Protein AF-A0A926I099-F1 (afdb_monomer_lite)

Sequence (68 aa):
MKTDLKIIPGVGKSIEQDLIAIGYPSVASLRGADPEDMYNRECIRKGCAVDRCVLYVFRCAVYFAETE

Foldseek 3Di:
DDEPLVVQPPDDPVLCVLCVVLPHNYLLSLAPDDLVVSQVSSCVVVVHRDDCVSSVSSVSSNVVSNVD

Secondary structure (DSSP, 8-state):
---SGGGSTT--HHHHHHHHHTT--SHHHHTT--HHHHHHHHHHHHTS---THHHHHHHHHHHHHHH-

Organism: NCBI:txid2763658

pLDDT: mean 94.82, std 7.5, range [51.72, 98.31]

Structure (mmCIF, N/CA/C/O backbone):
data_AF-A0A926I099-F1
#
_entry.id   AF-A0A926I099-F1
#
loop_
_atom_site.group_PDB
_atom_site.id
_atom_site.type_symbol
_atom_site.label_atom_id
_atom_site.label_alt_id
_atom_site.label_comp_id
_atom_site.label_asym_id
_atom_site.label_entity_id
_atom_site.label_seq_id
_atom_site.pdbx_PDB_ins_code
_atom_site.Cartn_x
_atom_site.Cartn_y
_atom_site.Cartn_z
_atom_site.occupancy
_atom_site.B_iso_or_equiv
_atom_site.auth_seq_id
_atom_site.auth_comp_id
_atom_site.auth_asym_id
_atom_site.auth_atom_id
_atom_site.pdbx_PDB_model_num
ATOM 1 N N . MET A 1 1 ? -7.943 18.234 -4.910 1.00 51.72 1 MET A N 1
ATOM 2 C CA . MET A 1 1 ? -8.891 17.222 -4.399 1.00 51.72 1 MET A CA 1
ATOM 3 C C . MET A 1 1 ? -8.423 16.840 -3.003 1.00 51.72 1 MET A C 1
ATOM 5 O O . MET A 1 1 ? -7.232 16.606 -2.841 1.00 51.72 1 MET A O 1
ATOM 9 N N . LYS A 1 2 ? -9.284 16.918 -1.987 1.00 61.59 2 LYS A N 1
ATOM 10 C CA . LYS A 1 2 ? -8.909 16.579 -0.608 1.00 61.59 2 LYS A CA 1
ATOM 11 C C . LYS A 1 2 ? -9.091 15.065 -0.474 1.00 61.59 2 LYS A C 1
ATOM 13 O O . LYS A 1 2 ? -10.213 14.610 -0.658 1.00 61.59 2 LYS A O 1
ATOM 18 N N . THR A 1 3 ? -8.014 14.310 -0.272 1.00 79.69 3 THR A N 1
ATOM 19 C CA . THR A 1 3 ? -8.132 12.873 0.025 1.00 79.69 3 THR A CA 1
ATOM 20 C C . THR A 1 3 ? -8.244 12.677 1.531 1.00 79.69 3 THR A C 1
ATOM 22 O O . THR A 1 3 ? -7.779 13.515 2.310 1.00 79.69 3 THR A O 1
ATOM 25 N N . ASP A 1 4 ? -8.878 11.587 1.932 1.00 92.69 4 ASP A N 1
ATOM 26 C CA . ASP A 1 4 ? -8.974 11.107 3.309 1.00 92.69 4 ASP A CA 1
ATOM 27 C C . ASP A 1 4 ? -7.921 10.026 3.618 1.00 92.69 4 ASP A C 1
ATOM 29 O O . ASP A 1 4 ? -7.831 9.568 4.745 1.00 92.69 4 ASP A O 1
ATOM 33 N N . LEU A 1 5 ? -7.048 9.670 2.669 1.00 95.94 5 LEU A N 1
ATOM 34 C CA . LEU A 1 5 ? -6.084 8.567 2.802 1.00 95.94 5 LEU A CA 1
ATOM 35 C C . LEU A 1 5 ? -5.090 8.734 3.960 1.00 95.94 5 LEU A C 1
ATOM 37 O O . LEU A 1 5 ? -4.628 7.747 4.521 1.00 95.94 5 LEU A O 1
ATOM 41 N N . LYS A 1 6 ? -4.760 9.972 4.346 1.00 95.75 6 LYS A N 1
ATOM 42 C CA . LYS A 1 6 ? -3.834 10.242 5.461 1.00 95.75 6 LYS A CA 1
ATOM 43 C C . LYS A 1 6 ? -4.404 9.912 6.845 1.00 95.75 6 LYS A C 1
ATOM 45 O O . LYS A 1 6 ? -3.660 10.001 7.818 1.00 95.75 6 LYS A O 1
ATOM 50 N N . ILE A 1 7 ? -5.694 9.580 6.959 1.00 95.50 7 ILE A N 1
ATOM 51 C CA . ILE A 1 7 ? -6.257 9.090 8.228 1.00 95.50 7 ILE A CA 1
ATOM 52 C C . ILE A 1 7 ? -5.814 7.650 8.520 1.00 95.50 7 ILE A C 1
ATOM 54 O O . ILE A 1 7 ? -5.815 7.236 9.675 1.00 95.50 7 ILE A O 1
ATOM 58 N N . ILE A 1 8 ? -5.402 6.909 7.485 1.00 96.06 8 ILE A N 1
ATOM 59 C CA . ILE A 1 8 ? -4.942 5.528 7.599 1.00 96.06 8 ILE A CA 1
ATOM 60 C C . ILE A 1 8 ? -3.582 5.516 8.322 1.00 96.06 8 ILE A C 1
ATOM 62 O O . ILE A 1 8 ? -2.629 6.160 7.857 1.00 96.06 8 ILE A O 1
ATOM 66 N N . PRO A 1 9 ? -3.428 4.757 9.421 1.00 93.62 9 PRO A N 1
ATOM 67 C CA . PRO A 1 9 ? -2.143 4.609 10.093 1.00 93.62 9 PRO A CA 1
ATOM 68 C C . PRO A 1 9 ? -1.056 4.091 9.141 1.00 93.62 9 PRO A C 1
ATOM 70 O O . PRO A 1 9 ? -1.229 3.085 8.459 1.00 93.62 9 PRO A O 1
ATOM 73 N N . GLY A 1 10 ? 0.084 4.782 9.094 1.00 89.94 10 GLY A N 1
ATOM 74 C CA . GLY A 1 10 ? 1.200 4.434 8.205 1.00 89.94 10 GLY A CA 1
ATOM 75 C C . GLY A 1 10 ? 1.108 5.012 6.786 1.00 89.94 10 GLY A C 1
ATOM 76 O O . GLY A 1 10 ? 2.075 4.902 6.032 1.00 89.94 10 GLY A O 1
ATOM 77 N N . VAL A 1 11 ? 0.015 5.695 6.423 1.00 95.56 11 VAL A N 1
ATOM 78 C CA . VAL A 1 11 ? -0.111 6.382 5.128 1.00 95.56 11 VAL A CA 1
ATOM 79 C C . VAL A 1 11 ? 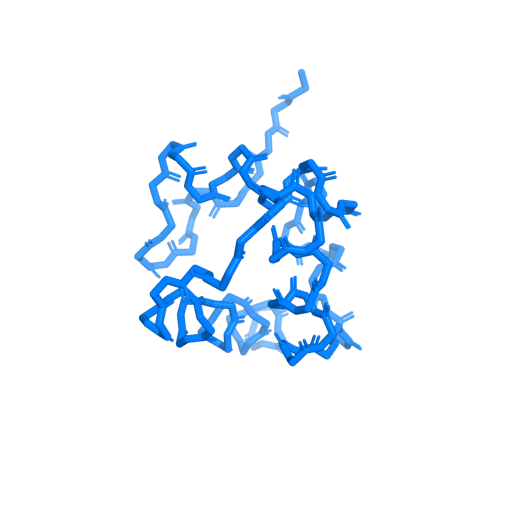0.341 7.836 5.248 1.00 95.56 11 VAL A C 1
ATOM 81 O O . VAL A 1 11 ? -0.382 8.733 5.677 1.00 95.56 11 VAL A O 1
ATOM 84 N N . GLY A 1 12 ? 1.586 8.077 4.836 1.00 94.56 12 GLY A N 1
ATOM 85 C CA . GLY A 1 12 ? 2.133 9.421 4.655 1.00 94.56 12 GLY A CA 1
ATOM 86 C C . GLY A 1 12 ? 1.850 10.005 3.266 1.00 94.56 12 GLY A C 1
ATOM 87 O O . GLY A 1 12 ? 1.254 9.368 2.401 1.00 94.56 12 GLY A O 1
ATOM 88 N N . LYS A 1 13 ? 2.364 11.217 3.013 1.00 95.31 13 LYS A N 1
ATOM 89 C CA . LYS A 1 13 ? 2.220 11.926 1.724 1.00 95.31 13 LYS A CA 1
ATOM 90 C C . LYS A 1 13 ? 2.681 11.101 0.512 1.00 95.31 13 LYS A C 1
ATOM 92 O O . LYS A 1 13 ? 2.037 11.165 -0.525 1.00 95.31 13 LYS A O 1
ATOM 97 N N . SER A 1 14 ? 3.775 10.341 0.633 1.00 94.50 14 SER A N 1
ATOM 98 C CA . SER A 1 14 ? 4.282 9.518 -0.479 1.00 94.50 14 SER A CA 1
ATOM 99 C C . SER A 1 14 ? 3.312 8.393 -0.835 1.00 94.50 14 SER A C 1
ATOM 101 O O . SER A 1 14 ? 2.963 8.234 -1.996 1.00 94.50 14 SER A O 1
ATOM 103 N N . ILE A 1 15 ? 2.837 7.651 0.170 1.00 95.56 15 ILE A N 1
ATOM 104 C CA . ILE A 1 15 ? 1.907 6.537 -0.043 1.00 95.56 15 ILE A CA 1
ATOM 105 C C . ILE A 1 15 ? 0.553 7.044 -0.538 1.00 95.56 15 ILE A C 1
ATOM 107 O O . ILE A 1 15 ? -0.019 6.443 -1.435 1.00 95.56 15 ILE A O 1
ATOM 111 N N . GLU A 1 16 ? 0.061 8.171 -0.016 1.00 96.69 16 GLU A N 1
ATOM 112 C CA . GLU A 1 16 ? -1.145 8.826 -0.539 1.00 96.69 16 GLU A CA 1
ATOM 113 C C . GLU A 1 16 ? -1.027 9.083 -2.051 1.00 96.69 16 GLU A C 1
ATOM 115 O O . GLU A 1 16 ? -1.940 8.763 -2.807 1.00 96.69 16 GLU A O 1
ATOM 120 N N . GLN A 1 17 ? 0.102 9.636 -2.506 1.00 96.38 17 GLN A N 1
ATOM 121 C CA . GLN A 1 17 ? 0.330 9.903 -3.927 1.00 96.38 17 GLN A CA 1
ATOM 122 C C . GLN A 1 17 ? 0.428 8.618 -4.753 1.00 96.38 17 GLN A C 1
ATOM 124 O O . GLN A 1 17 ? -0.129 8.571 -5.850 1.00 96.38 17 GLN A O 1
ATOM 129 N N . ASP A 1 18 ? 1.095 7.590 -4.227 1.00 96.38 18 ASP A N 1
ATOM 130 C CA . ASP A 1 18 ? 1.205 6.289 -4.886 1.00 96.38 18 ASP A CA 1
ATOM 131 C C . ASP A 1 18 ? -0.183 5.634 -5.034 1.00 96.38 18 ASP A C 1
ATOM 133 O O . ASP A 1 18 ? -0.546 5.244 -6.141 1.00 96.38 18 ASP A O 1
ATOM 137 N N . LEU A 1 19 ? -1.010 5.628 -3.978 1.00 97.06 19 LEU A N 1
ATOM 138 C CA . LEU A 1 19 ? -2.391 5.121 -3.994 1.00 97.06 19 LEU A CA 1
ATOM 139 C C . LEU A 1 19 ? -3.268 5.840 -5.027 1.00 97.06 19 LEU A C 1
ATOM 141 O O . LEU A 1 19 ? -3.939 5.187 -5.828 1.00 97.06 19 LEU A O 1
ATOM 145 N N . ILE A 1 20 ? -3.220 7.177 -5.065 1.00 97.06 20 ILE A N 1
ATOM 146 C CA . ILE A 1 20 ? -3.939 7.970 -6.073 1.00 97.06 20 ILE A CA 1
ATOM 147 C C . ILE A 1 20 ? -3.474 7.584 -7.482 1.00 97.06 20 ILE A C 1
ATOM 149 O O . ILE A 1 20 ? -4.301 7.415 -8.378 1.00 97.06 20 ILE A O 1
ATOM 153 N N . ALA A 1 21 ? -2.162 7.430 -7.685 1.00 96.88 21 ALA A N 1
ATOM 154 C CA . ALA A 1 21 ? -1.581 7.140 -8.991 1.00 96.88 21 ALA A CA 1
ATOM 155 C C . ALA A 1 21 ? -1.960 5.752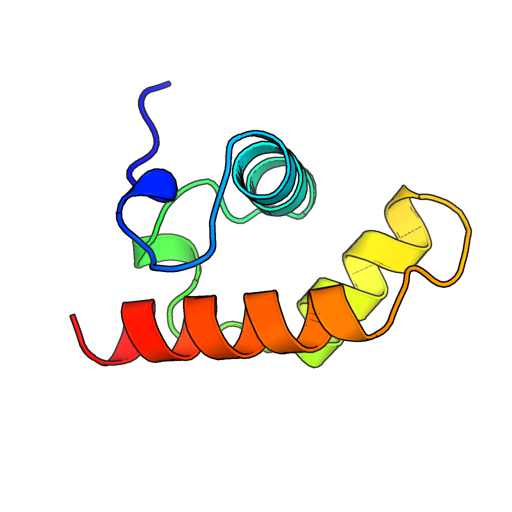 -9.534 1.00 96.88 21 ALA A C 1
ATOM 157 O O . ALA A 1 21 ? -2.034 5.586 -10.750 1.00 96.88 21 ALA A O 1
ATOM 158 N N . ILE A 1 22 ? -2.227 4.775 -8.662 1.00 97.25 22 ILE A N 1
ATOM 159 C CA . ILE A 1 22 ? -2.692 3.430 -9.051 1.00 97.25 22 ILE A CA 1
ATOM 160 C C . ILE A 1 22 ? -4.228 3.280 -9.037 1.00 97.25 22 ILE A C 1
ATOM 162 O O . ILE A 1 22 ? -4.738 2.180 -9.272 1.00 97.25 22 ILE A O 1
ATOM 166 N N . GLY A 1 23 ? -4.963 4.380 -8.819 1.00 96.69 23 GLY A N 1
ATOM 167 C CA . GLY A 1 23 ? -6.417 4.455 -8.996 1.00 96.69 23 GLY A CA 1
ATOM 168 C C . GLY A 1 23 ? -7.258 4.494 -7.716 1.00 96.69 23 GLY A C 1
ATOM 169 O O . GLY A 1 23 ? -8.476 4.370 -7.816 1.00 96.69 23 GLY A O 1
ATOM 170 N N . TYR A 1 24 ? -6.656 4.701 -6.540 1.00 97.44 24 TYR A N 1
ATOM 171 C CA . TYR A 1 24 ? -7.354 4.726 -5.247 1.00 97.44 24 TYR A CA 1
ATOM 172 C C . TYR A 1 24 ? -7.283 6.114 -4.586 1.00 97.44 24 TYR A C 1
ATOM 174 O O . TYR A 1 24 ? -6.413 6.358 -3.749 1.00 97.44 24 TYR A O 1
ATOM 182 N N . PRO A 1 25 ? -8.158 7.070 -4.961 1.00 96.12 25 PRO A N 1
ATOM 183 C CA . PRO A 1 25 ? -8.083 8.448 -4.477 1.00 96.12 25 PRO A CA 1
ATOM 184 C C . PRO A 1 25 ? -8.705 8.692 -3.089 1.00 96.12 25 PRO A C 1
ATOM 186 O O . PRO A 1 25 ? -8.688 9.833 -2.622 1.00 96.12 25 PRO A O 1
ATOM 189 N N . SER A 1 26 ? -9.285 7.674 -2.445 1.00 96.25 26 SER A N 1
ATOM 190 C CA . SER A 1 26 ? -9.939 7.793 -1.132 1.00 96.25 26 SER A CA 1
ATOM 191 C C . SER A 1 26 ? -9.971 6.478 -0.352 1.00 96.25 26 SER A C 1
ATOM 193 O O . SER A 1 26 ? -9.829 5.403 -0.936 1.00 96.25 26 SER A O 1
ATOM 195 N N . VAL A 1 27 ? -10.236 6.540 0.955 1.00 96.38 27 VAL A N 1
ATOM 196 C CA . VAL A 1 27 ? -10.425 5.352 1.808 1.00 96.38 27 VAL A CA 1
ATOM 197 C C . VAL A 1 27 ? -11.543 4.471 1.252 1.00 96.38 27 VAL A C 1
ATOM 199 O O . VAL A 1 27 ? -11.374 3.266 1.114 1.00 96.38 27 VAL A O 1
ATOM 202 N N . ALA A 1 28 ? -12.653 5.072 0.816 1.00 96.44 28 ALA A N 1
ATOM 203 C CA . ALA A 1 28 ? -13.761 4.330 0.216 1.00 96.44 28 ALA A CA 1
ATOM 204 C C . ALA A 1 28 ? -13.355 3.544 -1.043 1.00 96.44 28 ALA A C 1
ATOM 206 O O . ALA A 1 28 ? -13.875 2.453 -1.261 1.00 96.44 28 ALA A O 1
ATOM 207 N N . SER A 1 29 ? -12.427 4.068 -1.853 1.00 96.81 29 SER A N 1
ATOM 208 C CA . SER A 1 29 ? -11.952 3.372 -3.056 1.00 96.81 29 SER A CA 1
ATOM 209 C C . SER A 1 29 ? -11.110 2.128 -2.754 1.00 96.81 29 SER A C 1
ATOM 211 O O . SER A 1 29 ? -10.996 1.265 -3.616 1.00 96.81 29 SER A O 1
ATOM 213 N N . LEU A 1 30 ? -10.550 2.017 -1.544 1.00 97.19 30 LEU A N 1
ATOM 214 C CA . LEU A 1 30 ? -9.736 0.874 -1.122 1.00 97.19 30 LEU A CA 1
ATOM 215 C C . LEU A 1 30 ? -10.571 -0.343 -0.698 1.00 97.19 30 LEU A C 1
ATOM 217 O O . LEU A 1 30 ? -10.029 -1.442 -0.610 1.00 97.19 30 LEU A O 1
ATOM 221 N N . ARG A 1 31 ? -11.871 -0.175 -0.421 1.00 96.75 31 ARG A N 1
ATOM 222 C CA . ARG A 1 31 ? -12.735 -1.279 0.025 1.00 96.75 31 ARG A CA 1
ATOM 223 C C . ARG A 1 31 ? -12.842 -2.356 -1.054 1.00 96.75 31 ARG A C 1
ATOM 225 O O . ARG A 1 31 ? -13.221 -2.059 -2.185 1.00 96.75 31 ARG A O 1
ATOM 232 N N . GLY A 1 32 ? -12.542 -3.604 -0.690 1.00 96.62 32 GLY A N 1
ATOM 233 C CA . GLY A 1 32 ? -12.566 -4.744 -1.611 1.00 96.62 32 GLY A CA 1
ATOM 234 C C . GLY A 1 32 ? -11.456 -4.736 -2.670 1.00 96.62 32 GLY A C 1
ATOM 235 O O . GLY A 1 32 ? -11.502 -5.547 -3.595 1.00 96.62 32 GLY A O 1
ATOM 236 N N . ALA A 1 33 ? -10.477 -3.829 -2.568 1.00 97.81 33 ALA A N 1
ATOM 237 C CA . ALA A 1 33 ? -9.290 -3.867 -3.411 1.00 97.81 33 ALA A CA 1
ATOM 238 C C . ALA A 1 33 ? -8.385 -5.041 -3.005 1.00 97.81 33 ALA A C 1
ATOM 240 O O . ALA A 1 33 ? -8.278 -5.369 -1.826 1.00 97.81 33 ALA A O 1
ATOM 241 N N . ASP A 1 34 ? -7.695 -5.645 -3.974 1.00 98.31 34 ASP A N 1
ATOM 242 C CA . ASP A 1 34 ? -6.681 -6.669 -3.707 1.00 98.31 34 ASP A CA 1
ATOM 243 C C . ASP A 1 34 ? -5.303 -6.008 -3.503 1.00 98.31 34 ASP A C 1
ATOM 245 O O . ASP A 1 34 ? -4.746 -5.452 -4.459 1.00 98.31 34 ASP A O 1
ATOM 249 N N . PRO A 1 35 ? -4.705 -6.073 -2.295 1.00 97.88 35 PRO A N 1
ATOM 250 C CA . PRO A 1 35 ? -3.393 -5.491 -2.033 1.00 97.88 35 PRO A CA 1
ATOM 251 C C . PRO A 1 35 ? -2.266 -6.034 -2.924 1.00 97.88 35 PRO A C 1
ATOM 253 O O . PRO A 1 35 ? -1.300 -5.308 -3.172 1.00 97.88 35 PRO A O 1
ATOM 256 N N . GLU A 1 36 ? -2.344 -7.285 -3.400 1.00 98.19 36 GLU A N 1
ATOM 257 C CA . GLU A 1 36 ? -1.343 -7.824 -4.331 1.00 98.19 36 GLU A CA 1
ATOM 258 C C . GLU A 1 36 ? -1.452 -7.180 -5.710 1.00 98.19 36 GLU A C 1
ATOM 260 O O . GLU A 1 36 ? -0.434 -6.774 -6.274 1.00 98.19 36 GLU A O 1
ATOM 265 N N . ASP A 1 37 ? -2.668 -7.004 -6.228 1.00 98.25 37 ASP A N 1
ATOM 266 C CA . ASP A 1 37 ? -2.884 -6.273 -7.479 1.00 98.25 37 ASP A CA 1
ATOM 267 C C . ASP A 1 37 ? -2.432 -4.811 -7.350 1.00 98.25 37 ASP A C 1
ATOM 269 O O . ASP A 1 37 ? -1.730 -4.295 -8.221 1.00 98.25 37 ASP A O 1
ATOM 273 N N . MET A 1 38 ? -2.728 -4.157 -6.221 1.00 98.31 38 MET A N 1
ATOM 274 C CA . MET A 1 38 ? -2.234 -2.805 -5.928 1.00 98.31 38 MET A CA 1
ATOM 275 C C . MET A 1 38 ? -0.702 -2.726 -5.991 1.00 98.31 38 MET A C 1
ATOM 277 O O . MET A 1 38 ? -0.147 -1.827 -6.627 1.00 98.31 38 MET A O 1
ATOM 281 N N . TYR A 1 39 ? -0.009 -3.679 -5.364 1.00 98.19 39 TYR A N 1
ATOM 282 C CA . TYR A 1 39 ? 1.451 -3.765 -5.395 1.00 98.19 39 TYR A CA 1
ATOM 283 C C . TYR A 1 39 ? 1.988 -4.016 -6.809 1.00 98.19 39 TYR A C 1
ATOM 285 O O . TYR A 1 39 ? 2.958 -3.378 -7.223 1.00 98.19 39 TYR A O 1
ATOM 293 N N . ASN A 1 40 ? 1.346 -4.898 -7.577 1.00 98.00 40 ASN A N 1
ATOM 294 C CA . ASN A 1 40 ? 1.741 -5.184 -8.954 1.00 98.00 40 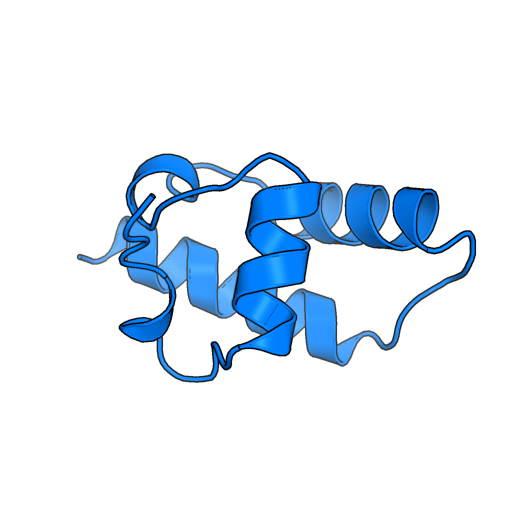ASN A CA 1
ATOM 295 C C . ASN A 1 40 ? 1.590 -3.948 -9.849 1.00 98.00 40 ASN A C 1
ATOM 297 O O . ASN A 1 40 ? 2.520 -3.610 -10.584 1.00 98.00 40 ASN A O 1
ATOM 301 N N . ARG A 1 41 ? 0.471 -3.219 -9.741 1.00 97.94 41 ARG A N 1
ATOM 302 C CA . ARG A 1 41 ? 0.263 -1.940 -10.444 1.00 97.94 41 ARG A CA 1
ATOM 303 C C . ARG A 1 41 ? 1.335 -0.921 -10.090 1.00 97.94 41 ARG A C 1
ATOM 305 O O . ARG A 1 41 ? 1.836 -0.229 -10.972 1.00 97.94 41 ARG A O 1
ATOM 312 N N . GLU A 1 42 ? 1.711 -0.852 -8.820 1.00 97.81 42 GLU A N 1
ATOM 313 C CA . GLU A 1 42 ? 2.743 0.064 -8.350 1.00 97.81 42 GLU A CA 1
ATOM 314 C C . GLU A 1 42 ? 4.135 -0.295 -8.894 1.00 97.81 42 GLU A C 1
ATOM 316 O O . GLU A 1 42 ? 4.861 0.590 -9.353 1.00 97.81 42 GLU A O 1
ATOM 321 N N . CYS A 1 43 ? 4.483 -1.585 -8.938 1.00 97.88 43 CYS A N 1
ATOM 322 C CA . CYS A 1 43 ? 5.719 -2.058 -9.569 1.00 97.88 43 CYS A CA 1
ATOM 323 C C . CYS A 1 43 ? 5.755 -1.738 -11.068 1.00 97.88 43 CYS A C 1
ATOM 325 O O . CYS A 1 43 ? 6.759 -1.240 -11.577 1.00 97.88 43 CYS A O 1
ATOM 327 N N . ILE A 1 44 ? 4.646 -1.982 -11.775 1.00 98.00 44 ILE A N 1
ATOM 328 C CA . ILE A 1 44 ? 4.507 -1.658 -13.201 1.00 98.00 44 ILE A CA 1
ATOM 329 C C . ILE A 1 44 ? 4.679 -0.151 -13.415 1.00 98.00 44 ILE A C 1
ATOM 331 O O . ILE A 1 44 ? 5.441 0.266 -14.284 1.00 98.00 44 ILE A O 1
ATOM 335 N N . ARG A 1 45 ? 4.023 0.673 -12.590 1.00 97.06 45 ARG A N 1
ATOM 336 C CA . ARG A 1 45 ? 4.085 2.136 -12.676 1.00 97.06 45 ARG A CA 1
ATOM 337 C C . ARG A 1 45 ? 5.490 2.683 -12.417 1.00 97.06 45 ARG A C 1
ATOM 339 O O . ARG A 1 45 ? 5.905 3.615 -13.101 1.00 97.06 45 ARG A O 1
ATOM 346 N N . LYS A 1 46 ? 6.217 2.129 -11.439 1.00 96.12 46 LYS A N 1
ATOM 347 C CA . LYS A 1 46 ? 7.602 2.525 -11.118 1.00 96.12 46 LYS A CA 1
ATOM 348 C C . LYS A 1 46 ? 8.648 1.876 -12.035 1.00 96.12 46 LYS A C 1
ATOM 350 O O . LYS A 1 46 ? 9.802 2.294 -12.016 1.00 96.12 46 LYS A O 1
ATOM 355 N N . GLY A 1 47 ? 8.259 0.897 -12.855 1.00 97.44 47 GLY A N 1
ATOM 356 C CA . GLY A 1 47 ? 9.150 0.184 -13.774 1.00 97.44 47 GLY A CA 1
ATOM 357 C C . GLY A 1 47 ? 10.137 -0.758 -13.077 1.00 97.44 47 GLY A C 1
ATOM 358 O O . GLY A 1 47 ? 11.106 -1.199 -13.694 1.00 97.44 47 GLY A O 1
ATOM 359 N N . CYS A 1 48 ? 9.926 -1.053 -11.794 1.00 96.56 48 CYS A N 1
ATOM 360 C CA . CYS A 1 48 ? 10.779 -1.926 -10.998 1.00 96.56 48 CYS A CA 1
ATOM 361 C C . CYS A 1 48 ? 9.983 -2.602 -9.877 1.00 96.56 48 CYS A C 1
ATOM 363 O O . CYS A 1 48 ? 8.911 -2.141 -9.487 1.00 96.56 48 CYS A O 1
ATOM 365 N N . ALA A 1 49 ? 10.525 -3.693 -9.333 1.00 95.81 49 ALA A N 1
ATOM 366 C CA . ALA A 1 49 ? 10.002 -4.259 -8.099 1.00 95.81 49 ALA A CA 1
ATOM 367 C C . ALA A 1 49 ? 10.266 -3.277 -6.950 1.00 95.81 49 ALA A C 1
ATOM 369 O O . ALA A 1 49 ? 11.421 -2.990 -6.628 1.00 95.81 49 ALA A O 1
ATOM 370 N N . VAL A 1 50 ? 9.197 -2.750 -6.356 1.00 95.25 50 VAL A N 1
ATOM 371 C CA . VAL A 1 50 ? 9.301 -1.895 -5.169 1.00 95.25 50 VAL A CA 1
ATOM 372 C C . VAL A 1 50 ? 9.556 -2.748 -3.930 1.00 95.25 50 VAL A C 1
ATOM 374 O O . VAL A 1 50 ? 9.383 -3.965 -3.946 1.00 95.25 50 VAL A O 1
ATOM 377 N N . ASP A 1 51 ? 9.982 -2.123 -2.835 1.00 95.94 51 ASP A N 1
ATOM 378 C CA . ASP A 1 51 ? 10.186 -2.859 -1.591 1.00 95.94 51 ASP A CA 1
ATOM 379 C C . ASP A 1 51 ? 8.872 -3.495 -1.096 1.00 95.94 51 ASP A C 1
ATOM 381 O O . ASP A 1 51 ? 7.800 -2.881 -1.141 1.00 95.94 51 ASP A O 1
ATOM 385 N N . ARG A 1 52 ? 8.950 -4.730 -0.583 1.00 94.44 52 ARG A N 1
ATOM 386 C CA . ARG A 1 52 ? 7.769 -5.471 -0.114 1.00 94.44 52 ARG A CA 1
ATOM 387 C C . ARG A 1 52 ? 7.074 -4.803 1.074 1.00 94.44 52 ARG A C 1
ATOM 389 O O . ARG A 1 52 ? 5.908 -5.110 1.308 1.00 94.44 52 ARG A O 1
ATOM 396 N N . CYS A 1 53 ? 7.714 -3.883 1.801 1.00 95.00 53 CYS A N 1
ATOM 397 C CA . CYS A 1 53 ? 7.054 -3.087 2.839 1.00 95.00 53 CYS A CA 1
ATOM 398 C C . CYS A 1 53 ? 5.838 -2.320 2.295 1.00 95.00 53 CYS A C 1
ATOM 400 O O . CYS A 1 53 ? 4.855 -2.159 3.015 1.00 95.00 53 CYS A O 1
ATOM 402 N N . VAL A 1 54 ? 5.843 -1.942 1.011 1.00 95.38 54 VAL A N 1
ATOM 403 C CA . VAL A 1 54 ? 4.714 -1.262 0.359 1.00 95.38 54 VAL A CA 1
ATOM 404 C C . VAL A 1 54 ? 3.479 -2.165 0.307 1.00 95.38 54 VAL A C 1
ATOM 406 O O . VAL A 1 54 ? 2.377 -1.709 0.601 1.00 95.38 54 VAL A O 1
ATOM 409 N N . LEU A 1 55 ? 3.654 -3.464 0.035 1.00 97.19 55 LEU A N 1
ATOM 410 C CA . LEU A 1 55 ? 2.555 -4.435 0.070 1.00 97.19 55 LEU A CA 1
ATOM 411 C C . LEU A 1 55 ? 1.917 -4.511 1.464 1.0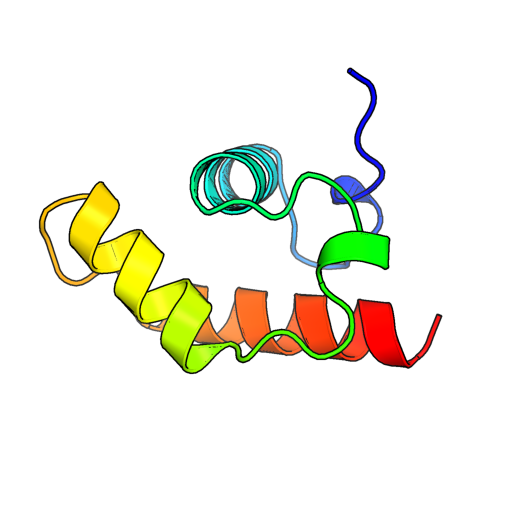0 97.19 55 LEU A C 1
ATOM 413 O O . LEU A 1 55 ? 0.697 -4.603 1.578 1.00 97.19 55 LEU A O 1
ATOM 417 N N . TYR A 1 56 ? 2.716 -4.44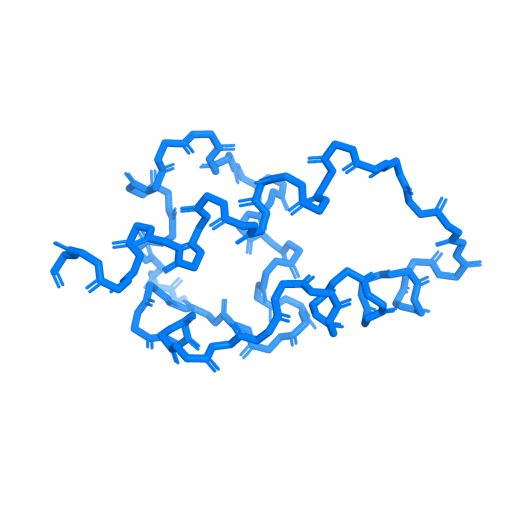2 2.532 1.00 96.94 56 TYR A N 1
ATOM 418 C CA . TYR A 1 56 ? 2.176 -4.410 3.894 1.00 96.94 56 TYR A CA 1
ATOM 419 C C . TYR A 1 56 ? 1.365 -3.142 4.154 1.00 96.94 56 TYR A C 1
ATOM 421 O O . TYR A 1 56 ? 0.285 -3.229 4.734 1.00 96.94 56 TYR A O 1
ATOM 429 N N . VAL A 1 57 ? 1.833 -1.985 3.679 1.00 96.69 57 VAL A N 1
ATOM 430 C CA . VAL A 1 57 ? 1.074 -0.733 3.787 1.00 96.69 57 VAL A CA 1
ATOM 431 C C . VAL A 1 57 ? -0.260 -0.835 3.043 1.00 96.69 57 VAL A C 1
ATOM 433 O O . VAL A 1 57 ? -1.284 -0.444 3.594 1.00 96.69 57 VAL A O 1
ATOM 436 N N . PHE A 1 58 ? -0.286 -1.424 1.843 1.00 97.38 58 PHE A N 1
ATOM 437 C CA . PHE A 1 58 ? -1.530 -1.638 1.096 1.00 97.38 58 PHE A CA 1
ATOM 438 C C . PHE A 1 58 ? -2.489 -2.594 1.808 1.00 97.38 58 PHE A C 1
ATOM 440 O O . PHE A 1 58 ? -3.678 -2.302 1.889 1.00 97.38 58 PHE A O 1
ATOM 447 N N . ARG A 1 59 ? -1.987 -3.679 2.410 1.00 98.06 59 ARG A N 1
ATOM 448 C CA . ARG A 1 59 ? -2.808 -4.586 3.233 1.00 98.06 59 ARG A CA 1
ATOM 449 C C . ARG A 1 59 ? -3.443 -3.863 4.419 1.00 98.06 59 ARG A C 1
ATOM 451 O O . ARG A 1 59 ? -4.639 -4.010 4.644 1.00 98.06 59 ARG A O 1
ATOM 458 N N . CYS A 1 60 ? -2.668 -3.054 5.143 1.00 97.62 60 CYS A N 1
ATOM 459 C CA . CYS A 1 60 ? -3.191 -2.251 6.249 1.00 97.62 60 CYS A CA 1
ATOM 460 C C . CYS A 1 60 ? -4.218 -1.218 5.772 1.00 97.62 60 CYS A C 1
ATOM 462 O O . CYS A 1 60 ? -5.216 -1.001 6.450 1.00 97.62 60 CYS A O 1
ATOM 464 N N . ALA A 1 61 ? -3.991 -0.600 4.612 1.00 97.50 61 ALA A N 1
ATOM 465 C CA . ALA A 1 61 ? -4.887 0.401 4.049 1.00 97.50 61 ALA A CA 1
ATOM 466 C C . ALA A 1 61 ? -6.237 -0.191 3.614 1.00 97.50 61 ALA A C 1
ATOM 468 O O . ALA A 1 61 ? -7.273 0.402 3.906 1.00 97.50 61 ALA A O 1
ATOM 469 N N . VAL A 1 62 ? -6.235 -1.368 2.976 1.00 98.06 62 VAL A N 1
ATOM 470 C CA . VAL A 1 62 ? -7.468 -2.095 2.631 1.00 98.06 62 VAL A CA 1
ATOM 471 C C . VAL A 1 62 ? -8.191 -2.547 3.895 1.00 98.06 62 VAL A C 1
ATOM 473 O O . VAL A 1 62 ? -9.374 -2.261 4.037 1.00 98.06 62 VAL A O 1
ATOM 476 N N . TYR A 1 63 ? -7.478 -3.157 4.848 1.00 98.00 63 TYR A N 1
ATOM 477 C CA . TYR A 1 63 ? -8.075 -3.583 6.115 1.00 98.00 63 TYR A CA 1
ATOM 478 C C . TYR A 1 63 ? -8.736 -2.416 6.855 1.00 98.00 63 TYR A C 1
ATOM 480 O O . TYR A 1 63 ? -9.890 -2.518 7.254 1.00 98.00 63 TYR A O 1
ATOM 488 N N . PHE A 1 64 ? -8.037 -1.284 6.977 1.00 97.44 64 PHE A N 1
ATOM 489 C CA . PHE A 1 64 ? -8.592 -0.071 7.573 1.00 97.44 64 PHE A CA 1
ATOM 490 C C . PHE A 1 64 ? -9.877 0.353 6.858 1.00 97.44 64 PHE A C 1
ATOM 492 O O . PHE A 1 64 ? -10.898 0.552 7.503 1.00 97.44 64 PHE A O 1
ATOM 499 N N . ALA A 1 65 ? -9.859 0.423 5.524 1.00 96.88 65 ALA A N 1
ATOM 500 C CA . ALA A 1 65 ? -11.041 0.785 4.753 1.00 96.88 65 ALA A CA 1
ATOM 501 C C . ALA A 1 65 ? -12.214 -0.190 4.957 1.00 96.88 65 ALA A C 1
ATOM 503 O O . ALA A 1 65 ? -13.364 0.238 4.937 1.00 96.88 65 ALA A O 1
ATOM 504 N N . GLU A 1 66 ? -11.956 -1.483 5.151 1.00 96.56 66 GLU A N 1
ATOM 505 C CA . GLU A 1 66 ? -12.989 -2.494 5.409 1.00 96.56 66 GLU A CA 1
ATOM 506 C C . GLU A 1 66 ? -13.583 -2.423 6.822 1.00 96.56 66 GLU A C 1
ATOM 508 O O . GLU A 1 66 ? -14.728 -2.833 7.010 1.00 96.56 66 GLU A O 1
ATOM 513 N N . THR A 1 67 ? -12.832 -1.912 7.803 1.00 94.50 67 THR A N 1
ATOM 514 C CA . THR A 1 67 ? -13.250 -1.871 9.216 1.00 94.50 67 THR A CA 1
ATOM 515 C C . THR A 1 67 ? -13.750 -0.513 9.713 1.00 94.50 67 THR A C 1
ATOM 517 O O . THR A 1 67 ? -14.220 -0.435 10.847 1.00 94.50 67 THR A O 1
ATOM 520 N N . GLU A 1 68 ? -13.643 0.533 8.894 1.00 77.31 68 GLU A N 1
ATOM 521 C CA . GLU A 1 68 ? -14.190 1.880 9.152 1.00 77.31 68 GLU A CA 1
ATOM 522 C C . GLU A 1 68 ? -15.636 2.050 8.678 1.00 77.31 68 GLU A C 1
ATOM 524 O O . GLU A 1 68 ? -15.989 1.501 7.602 1.00 77.31 68 GLU A O 1
#

InterPro domains:
  IPR021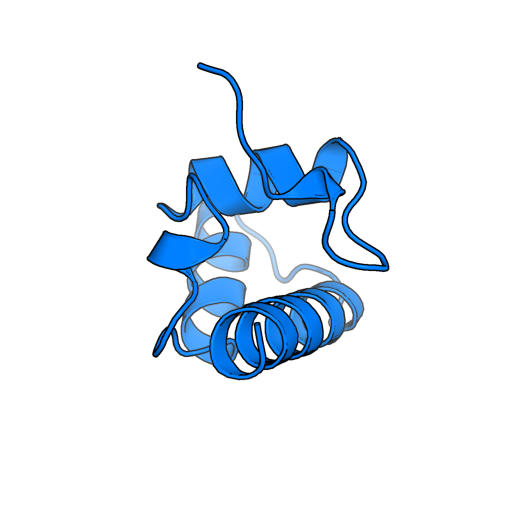725 Pathogenicity locus [PF11731] (4-67)

Radius of gyration: 10.79 Å; chains: 1; bounding box: 25×25×24 Å